Protein AF-A0A2U0SNS1-F1 (afdb_monomer)

pLDDT: mean 79.79, std 14.52, range [44.97, 93.0]

Structure (mmCIF, N/CA/C/O backbone):
data_AF-A0A2U0SNS1-F1
#
_entry.id   AF-A0A2U0SNS1-F1
#
loop_
_atom_site.group_PDB
_atom_site.id
_atom_site.type_symbol
_atom_site.label_atom_id
_atom_site.label_alt_id
_atom_site.label_comp_id
_atom_site.label_asym_id
_atom_site.label_entity_id
_atom_site.label_seq_id
_atom_site.pdbx_PDB_ins_code
_atom_site.Cartn_x
_atom_site.Cartn_y
_atom_site.Cartn_z
_atom_site.occupancy
_atom_site.B_iso_or_equiv
_atom_site.auth_seq_id
_atom_site.auth_comp_id
_atom_site.auth_asym_id
_atom_site.auth_atom_id
_atom_site.pdbx_PDB_model_num
ATOM 1 N N . MET A 1 1 ? -4.197 20.221 -7.885 1.00 47.44 1 MET A N 1
ATOM 2 C CA . MET A 1 1 ? -3.171 19.245 -8.305 1.00 47.44 1 MET A CA 1
ATOM 3 C C . MET A 1 1 ? -3.869 17.921 -8.547 1.00 47.44 1 MET A C 1
ATOM 5 O O . MET A 1 1 ? -4.762 17.592 -7.774 1.00 47.44 1 MET A O 1
ATOM 9 N N . ALA A 1 2 ? -3.563 17.231 -9.646 1.00 53.56 2 ALA A N 1
ATOM 10 C CA . ALA A 1 2 ? -4.076 15.881 -9.861 1.00 53.56 2 ALA A CA 1
ATOM 11 C C . ALA A 1 2 ? -3.374 14.958 -8.859 1.00 53.56 2 ALA A C 1
ATOM 13 O O . ALA A 1 2 ? -2.148 14.950 -8.826 1.00 53.56 2 ALA A O 1
ATOM 14 N N . LYS A 1 3 ? -4.138 14.259 -8.013 1.00 65.81 3 LYS A N 1
ATOM 15 C CA . LYS A 1 3 ? -3.577 13.275 -7.081 1.00 65.81 3 LYS A CA 1
ATOM 16 C C . LYS A 1 3 ? -2.961 12.132 -7.883 1.00 65.81 3 LYS A C 1
ATOM 18 O O . LYS A 1 3 ? -3.568 11.685 -8.859 1.00 65.81 3 LYS A O 1
ATOM 23 N N . SER A 1 4 ? -1.794 11.660 -7.456 1.00 84.06 4 SER A N 1
ATOM 24 C CA . SER A 1 4 ? -1.200 10.437 -7.990 1.00 84.06 4 SER A CA 1
ATOM 25 C C . SER A 1 4 ? -2.201 9.277 -7.974 1.00 84.06 4 SER A C 1
ATOM 27 O O . SER A 1 4 ? -2.881 9.028 -6.973 1.00 84.06 4 SER A O 1
ATOM 29 N N . LEU A 1 5 ? -2.263 8.540 -9.086 1.00 87.69 5 LEU A N 1
ATOM 30 C CA . LEU A 1 5 ? -3.070 7.326 -9.196 1.00 87.69 5 LEU A CA 1
ATOM 31 C C . LEU A 1 5 ? -2.614 6.268 -8.179 1.00 87.69 5 LEU A C 1
ATOM 33 O O . LEU A 1 5 ? -3.447 5.578 -7.597 1.00 87.69 5 LEU A O 1
ATOM 37 N N . MET A 1 6 ? -1.308 6.183 -7.919 1.00 89.94 6 MET A N 1
ATOM 38 C CA . MET A 1 6 ? -0.728 5.252 -6.950 1.00 89.94 6 MET A CA 1
ATOM 39 C C . MET A 1 6 ? -1.172 5.589 -5.527 1.00 89.94 6 MET A C 1
ATOM 41 O O . MET A 1 6 ? -1.609 4.710 -4.785 1.00 89.94 6 MET A O 1
ATOM 45 N N . LEU A 1 7 ? -1.141 6.873 -5.161 1.00 91.44 7 LEU A N 1
ATOM 46 C CA . LEU A 1 7 ? -1.591 7.324 -3.843 1.00 91.44 7 LEU A CA 1
ATOM 47 C C . LEU A 1 7 ? -3.107 7.194 -3.668 1.00 91.44 7 LEU A C 1
ATOM 49 O O . LEU A 1 7 ? -3.575 6.919 -2.564 1.00 91.44 7 LEU A O 1
ATOM 53 N N . GLN A 1 8 ? -3.882 7.327 -4.747 1.00 90.56 8 GLN A N 1
ATOM 54 C CA . GLN A 1 8 ? -5.315 7.045 -4.714 1.00 90.56 8 GLN A CA 1
ATOM 55 C C . GLN A 1 8 ? -5.585 5.561 -4.411 1.00 90.56 8 GLN A C 1
ATOM 57 O O . GLN A 1 8 ? -6.378 5.261 -3.521 1.00 90.56 8 GLN A O 1
ATOM 62 N N . TYR A 1 9 ? -4.869 4.637 -5.057 1.00 90.31 9 TYR A N 1
ATOM 63 C CA . TYR A 1 9 ? -4.989 3.206 -4.757 1.00 90.31 9 TYR A CA 1
ATOM 64 C C . TYR A 1 9 ? -4.506 2.840 -3.353 1.00 90.31 9 TYR A C 1
ATOM 66 O O . TYR A 1 9 ? -5.145 2.038 -2.672 1.00 90.31 9 TYR A O 1
ATOM 74 N N . ALA A 1 10 ? -3.423 3.458 -2.881 1.00 91.50 10 ALA A N 1
ATOM 75 C CA . ALA A 1 10 ? -2.958 3.298 -1.507 1.00 91.50 10 ALA A CA 1
ATOM 76 C C . ALA A 1 10 ? -4.006 3.767 -0.485 1.00 91.50 10 ALA A C 1
ATOM 78 O O . ALA A 1 10 ? -4.210 3.115 0.541 1.00 91.50 10 ALA A O 1
ATOM 79 N N . LEU A 1 11 ? -4.727 4.853 -0.780 1.00 92.88 11 LEU A N 1
ATOM 80 C CA . LEU A 1 11 ? -5.831 5.333 0.048 1.00 92.88 11 LEU A CA 1
ATOM 81 C C . LEU A 1 11 ? -7.015 4.354 0.059 1.00 92.88 11 LEU A C 1
ATOM 83 O O . LEU A 1 11 ? -7.617 4.134 1.111 1.00 92.88 11 LEU A O 1
ATOM 87 N N . ASP A 1 12 ? -7.347 3.754 -1.082 1.00 92.88 12 ASP A N 1
ATOM 88 C CA . ASP A 1 12 ? -8.418 2.757 -1.177 1.00 92.88 12 ASP A CA 1
ATOM 89 C C . ASP A 1 12 ? -8.055 1.448 -0.463 1.00 92.88 12 ASP A C 1
ATOM 91 O O . ASP A 1 12 ? -8.896 0.865 0.230 1.00 92.88 12 ASP A O 1
ATOM 95 N N . PHE A 1 13 ? -6.787 1.033 -0.527 1.00 92.06 13 PHE A N 1
ATOM 96 C CA . PHE A 1 13 ? -6.263 -0.036 0.318 1.00 92.06 13 PHE A CA 1
ATOM 97 C C . PHE A 1 13 ? -6.383 0.325 1.798 1.00 92.06 13 PHE A C 1
ATOM 99 O O . PHE A 1 13 ? -6.978 -0.447 2.547 1.00 92.06 13 PHE A O 1
ATOM 106 N N . HIS A 1 14 ? -5.908 1.501 2.223 1.00 90.94 14 HIS A N 1
ATOM 107 C CA . HIS A 1 14 ? -5.986 1.953 3.617 1.00 90.94 14 HIS A CA 1
ATOM 108 C C . HIS A 1 14 ? -7.427 1.935 4.160 1.00 90.94 14 HIS A C 1
ATOM 110 O O . HIS A 1 14 ? -7.661 1.442 5.262 1.00 90.94 14 HIS A O 1
ATOM 116 N N . LYS A 1 15 ? -8.406 2.371 3.356 1.00 92.44 15 LYS A N 1
ATOM 117 C CA . LYS A 1 15 ? -9.842 2.353 3.698 1.00 92.44 15 LYS A CA 1
ATOM 118 C C . LYS A 1 15 ? -10.479 0.958 3.698 1.00 92.44 15 LYS A C 1
ATOM 120 O O . LYS A 1 15 ? -11.645 0.824 4.058 1.00 92.44 15 LYS A O 1
ATOM 125 N N . GLY A 1 16 ? -9.742 -0.073 3.293 1.00 90.12 16 GLY A N 1
ATOM 126 C CA . GLY A 1 16 ? -10.238 -1.446 3.218 1.00 90.12 16 GLY A CA 1
ATOM 127 C C . GLY A 1 16 ? -11.123 -1.721 2.001 1.00 90.12 16 GLY A C 1
ATOM 128 O O . GLY A 1 16 ? -11.805 -2.740 1.975 1.00 90.12 16 GLY A O 1
ATOM 129 N N . HIS A 1 17 ? -11.121 -0.843 0.994 1.00 93.00 17 HIS A N 1
ATOM 130 C CA . HIS A 1 17 ? -11.856 -1.062 -0.256 1.00 93.00 17 HIS A CA 1
ATOM 131 C C . HIS A 1 17 ? -11.147 -2.056 -1.183 1.00 93.00 17 HIS A C 1
ATOM 133 O O . HIS A 1 17 ? -11.791 -2.664 -2.035 1.00 93.00 17 HIS A O 1
ATOM 139 N N . VAL A 1 18 ? -9.830 -2.218 -1.018 1.00 89.38 18 VAL A N 1
ATOM 140 C CA . VAL A 1 18 ? -8.985 -3.099 -1.832 1.00 89.38 18 VAL A CA 1
ATOM 141 C C . VAL A 1 18 ? -8.299 -4.130 -0.922 1.00 89.38 18 VAL A C 1
ATOM 143 O O . VAL A 1 18 ? -7.721 -3.743 0.102 1.00 89.38 18 VAL A O 1
ATOM 146 N N . PRO A 1 19 ? -8.359 -5.437 -1.244 1.00 87.69 19 PRO A N 1
ATOM 147 C CA . PRO A 1 19 ? -7.612 -6.460 -0.523 1.00 87.69 19 PRO A CA 1
ATOM 148 C C . PRO A 1 19 ? -6.108 -6.329 -0.788 1.00 87.69 19 PRO A C 1
ATOM 150 O O . PRO A 1 19 ? -5.680 -5.875 -1.846 1.00 87.69 19 PRO A O 1
ATOM 153 N N . VAL A 1 20 ? -5.297 -6.768 0.172 1.00 84.31 20 VAL A N 1
ATOM 154 C CA . VAL A 1 20 ? -3.837 -6.599 0.143 1.00 84.31 20 VAL A CA 1
ATOM 155 C C . VAL A 1 20 ? -3.156 -7.221 -1.079 1.00 84.31 20 VAL A C 1
ATOM 157 O O . VAL A 1 20 ? -2.214 -6.638 -1.600 1.00 84.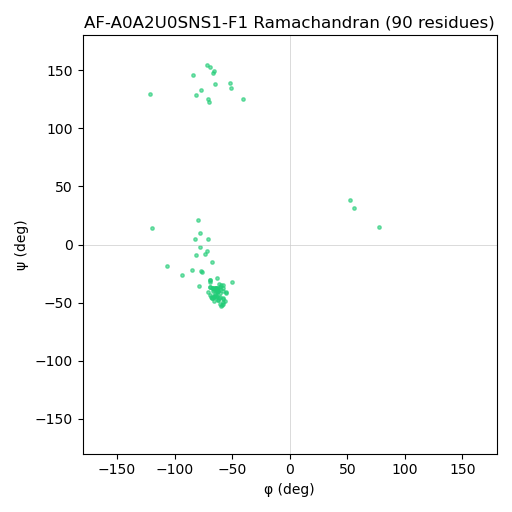31 20 VAL A O 1
ATOM 160 N N . THR A 1 21 ? -3.658 -8.351 -1.582 1.00 84.44 21 THR A N 1
ATOM 161 C CA . THR A 1 21 ? -3.122 -9.005 -2.784 1.00 84.44 21 THR A CA 1
ATOM 162 C C . THR A 1 21 ? -3.337 -8.150 -4.029 1.00 84.44 21 THR A C 1
ATOM 164 O O . THR A 1 21 ? -2.392 -7.864 -4.749 1.00 84.44 21 THR A O 1
ATOM 167 N N . GLN A 1 22 ? -4.559 -7.650 -4.231 1.00 86.75 22 GLN A N 1
ATOM 168 C CA . GLN A 1 22 ? -4.879 -6.769 -5.355 1.00 86.75 22 GLN A CA 1
ATOM 169 C C . GLN A 1 22 ? -4.138 -5.432 -5.262 1.00 86.75 22 GLN A C 1
ATOM 171 O O . GLN A 1 22 ? -3.728 -4.881 -6.280 1.00 86.75 22 GLN A O 1
ATOM 176 N N . PHE A 1 23 ? -3.981 -4.903 -4.048 1.00 88.81 23 PHE A N 1
ATOM 177 C CA . PHE A 1 23 ? -3.184 -3.707 -3.817 1.00 88.81 23 PHE A CA 1
ATOM 178 C C . PHE A 1 23 ? -1.722 -3.938 -4.203 1.00 88.81 23 PHE A C 1
ATOM 180 O O . PHE A 1 23 ? -1.172 -3.121 -4.931 1.00 88.81 23 PHE A O 1
ATOM 187 N N . ALA A 1 24 ? -1.119 -5.044 -3.758 1.00 86.94 24 ALA A N 1
ATOM 188 C CA . ALA A 1 24 ? 0.273 -5.361 -4.041 1.00 86.94 24 ALA A CA 1
ATOM 189 C C . ALA A 1 24 ? 0.544 -5.480 -5.548 1.00 86.94 24 ALA A C 1
ATOM 191 O O . ALA A 1 24 ? 1.402 -4.761 -6.059 1.00 86.94 24 ALA A O 1
ATOM 192 N N . ASP A 1 25 ? -0.232 -6.309 -6.254 1.00 86.38 25 ASP A N 1
ATOM 193 C CA . ASP A 1 25 ? -0.068 -6.551 -7.694 1.00 86.38 25 ASP A CA 1
ATOM 194 C C . ASP A 1 2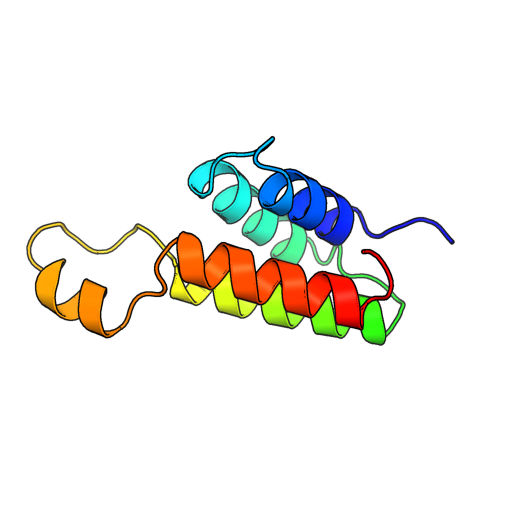5 ? -0.169 -5.244 -8.493 1.00 86.38 25 ASP A C 1
ATOM 196 O O . ASP A 1 25 ? 0.710 -4.891 -9.278 1.00 86.38 25 ASP A O 1
ATOM 200 N N . LEU A 1 26 ? -1.216 -4.462 -8.226 1.00 87.25 26 LEU A N 1
ATOM 201 C CA . LEU A 1 26 ? -1.456 -3.219 -8.944 1.00 87.25 26 LEU A CA 1
ATOM 202 C C . LEU A 1 26 ? -0.420 -2.138 -8.617 1.00 87.25 26 LEU A C 1
ATOM 204 O O . LEU A 1 26 ? -0.058 -1.341 -9.483 1.00 87.25 26 LEU A O 1
ATOM 208 N N . PHE A 1 27 ? 0.040 -2.067 -7.365 1.00 86.75 27 PHE A N 1
ATOM 209 C CA . PHE A 1 27 ? 1.039 -1.080 -6.970 1.00 86.75 27 PHE A CA 1
ATOM 210 C C . PHE A 1 27 ? 2.391 -1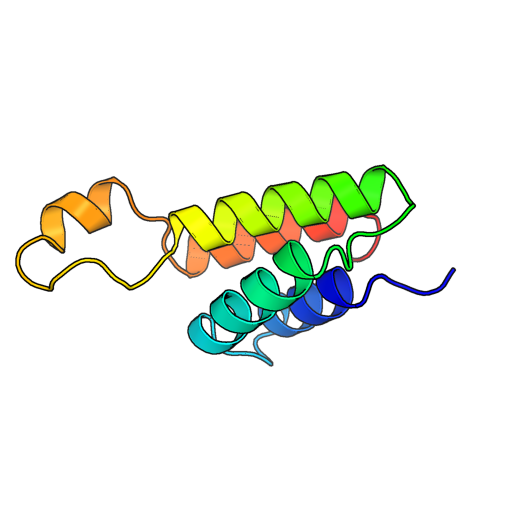.369 -7.628 1.00 86.75 27 PHE A C 1
ATOM 212 O O . PHE A 1 27 ? 3.058 -0.430 -8.061 1.00 86.75 27 PHE A O 1
ATOM 219 N N . 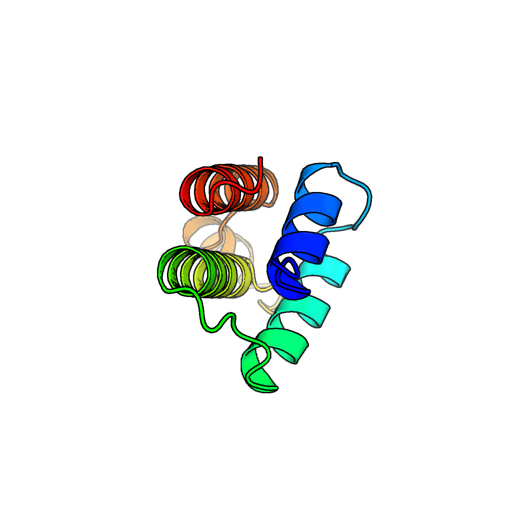PHE A 1 28 ? 2.761 -2.648 -7.759 1.00 86.81 28 PHE A N 1
ATOM 220 C CA . PHE A 1 28 ? 3.930 -3.070 -8.527 1.00 86.81 28 PHE A CA 1
ATOM 221 C C . PHE A 1 28 ? 3.836 -2.633 -9.989 1.00 86.81 28 PHE A C 1
ATOM 223 O O . PHE A 1 28 ? 4.749 -1.958 -10.471 1.00 86.81 28 PHE A O 1
ATOM 230 N N . ASP A 1 29 ? 2.728 -2.944 -10.663 1.00 87.81 29 ASP A N 1
ATOM 231 C CA . ASP A 1 29 ? 2.516 -2.576 -12.067 1.00 87.81 29 ASP A CA 1
ATOM 232 C C . ASP A 1 29 ? 2.647 -1.060 -12.277 1.00 87.81 29 ASP A C 1
ATOM 234 O O . ASP A 1 29 ? 3.406 -0.599 -13.130 1.00 87.81 29 ASP A O 1
ATOM 238 N N . LEU A 1 30 ? 1.972 -0.262 -11.441 1.00 88.00 30 LEU A N 1
ATOM 239 C CA . LEU A 1 30 ? 2.020 1.199 -11.5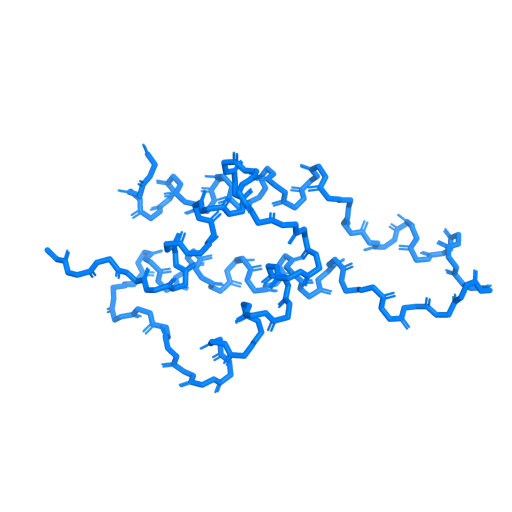34 1.00 88.00 30 LEU A CA 1
ATOM 240 C C . LEU A 1 30 ? 3.423 1.765 -11.265 1.00 88.00 30 LEU A C 1
ATOM 242 O O . LEU A 1 30 ? 3.828 2.734 -11.916 1.00 88.00 30 LEU A O 1
ATOM 246 N N . PHE A 1 31 ? 4.170 1.175 -10.328 1.00 85.88 31 PHE A N 1
ATOM 247 C CA . PHE A 1 31 ? 5.530 1.607 -10.017 1.00 85.88 31 PHE A CA 1
ATOM 248 C C . PHE A 1 31 ? 6.491 1.320 -11.181 1.00 85.88 31 PHE A C 1
ATOM 250 O O . PHE A 1 31 ? 7.246 2.209 -11.578 1.00 85.88 31 PHE A O 1
ATOM 257 N N . TYR A 1 32 ? 6.435 0.119 -11.771 1.00 83.62 32 TYR A N 1
ATOM 258 C CA . TYR A 1 32 ? 7.277 -0.260 -12.915 1.00 83.62 32 TYR A CA 1
ATOM 259 C C . TYR A 1 32 ? 6.915 0.483 -14.206 1.00 83.62 32 TYR A C 1
ATOM 261 O O . TYR A 1 32 ? 7.804 0.814 -14.994 1.00 83.62 32 TYR A O 1
ATOM 269 N N . ASP A 1 33 ? 5.645 0.851 -14.381 1.00 87.38 33 ASP A N 1
ATOM 270 C CA . ASP A 1 33 ? 5.185 1.723 -15.467 1.00 87.38 33 ASP A CA 1
ATOM 271 C C . ASP A 1 33 ? 5.635 3.191 -15.310 1.00 87.38 33 ASP A C 1
ATOM 273 O O . ASP A 1 33 ? 5.245 4.054 -16.105 1.00 87.38 33 ASP A O 1
ATOM 277 N N . ASN A 1 34 ? 6.457 3.497 -14.296 1.00 78.25 34 ASN A N 1
ATOM 278 C CA . ASN A 1 34 ? 6.918 4.839 -13.944 1.00 78.25 34 ASN A CA 1
ATOM 279 C C . ASN A 1 34 ? 5.750 5.830 -13.793 1.00 78.25 34 ASN A C 1
ATOM 281 O O . ASN A 1 34 ? 5.853 6.996 -14.179 1.00 78.25 34 ASN A O 1
ATOM 285 N N . LYS A 1 35 ? 4.621 5.385 -13.221 1.00 78.81 35 LYS A N 1
ATOM 286 C CA . LYS A 1 35 ? 3.461 6.244 -12.905 1.00 78.81 35 LYS A CA 1
ATOM 287 C C . LYS A 1 35 ? 3.652 7.052 -11.619 1.00 78.81 35 LYS A C 1
ATOM 289 O O . LYS A 1 35 ? 2.666 7.500 -11.036 1.00 78.81 35 LYS A O 1
ATOM 294 N N . GLN A 1 36 ? 4.904 7.229 -11.205 1.00 79.06 36 GLN A N 1
ATOM 295 C CA . GLN A 1 36 ? 5.269 7.976 -10.014 1.00 79.06 36 GLN A CA 1
ATOM 296 C C . GLN A 1 36 ? 4.921 9.458 -10.166 1.00 79.06 36 GLN A C 1
ATOM 298 O O . GLN A 1 36 ? 4.948 10.020 -11.269 1.00 79.06 36 GLN A O 1
ATOM 303 N N . SER A 1 37 ? 4.603 10.100 -9.050 1.00 83.88 37 SER A N 1
ATOM 304 C CA . SER A 1 37 ? 4.313 11.525 -9.022 1.00 83.88 37 SER A CA 1
ATOM 305 C C . SER A 1 37 ? 5.545 12.364 -9.360 1.00 83.88 37 SER A C 1
ATOM 307 O O . SER A 1 37 ? 6.679 12.027 -9.032 1.00 83.88 37 SER A O 1
ATOM 309 N N . SER A 1 38 ? 5.320 13.515 -9.997 1.00 83.19 38 SER A N 1
ATOM 310 C CA . SER A 1 38 ? 6.357 14.543 -10.179 1.00 83.19 38 SER A CA 1
ATOM 311 C C . SER A 1 38 ? 6.538 15.425 -8.937 1.00 83.19 38 SER A C 1
ATOM 313 O O . SER A 1 38 ? 7.450 16.247 -8.902 1.00 83.19 38 SER A O 1
ATOM 315 N N . ASN A 1 39 ? 5.651 15.304 -7.943 1.00 89.25 39 ASN A N 1
ATOM 316 C CA . ASN A 1 39 ? 5.812 15.932 -6.637 1.00 89.25 39 ASN A CA 1
ATOM 317 C C . ASN A 1 39 ? 6.741 15.061 -5.772 1.00 89.25 39 ASN A C 1
ATOM 319 O O . ASN A 1 39 ? 6.504 13.865 -5.630 1.0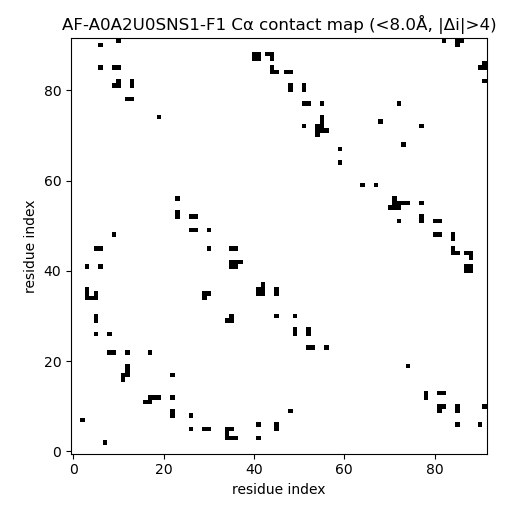0 89.25 39 ASN A O 1
ATOM 323 N N . GLU A 1 40 ? 7.783 15.660 -5.189 1.00 87.25 40 GLU A N 1
ATOM 324 C CA . GLU A 1 40 ? 8.804 14.939 -4.413 1.00 87.25 40 GLU A CA 1
ATOM 325 C C . GLU A 1 40 ? 8.244 14.232 -3.166 1.00 87.25 40 GLU A C 1
ATOM 327 O O . GLU A 1 40 ? 8.669 13.122 -2.850 1.00 87.25 40 GLU A O 1
ATOM 332 N N . GLU A 1 41 ? 7.277 14.838 -2.472 1.00 87.50 41 GLU A N 1
ATOM 333 C CA . GLU A 1 41 ? 6.646 14.267 -1.273 1.00 87.50 41 GLU A CA 1
ATOM 334 C C . GLU A 1 41 ? 5.787 13.052 -1.640 1.00 87.50 41 GLU A C 1
ATOM 336 O O . GLU A 1 41 ? 5.849 12.009 -0.984 1.00 87.50 41 GLU A O 1
ATOM 341 N N . GLU A 1 42 ? 5.021 13.168 -2.728 1.00 89.31 42 GLU A N 1
ATOM 342 C CA . GLU A 1 42 ? 4.213 12.076 -3.268 1.00 89.31 42 GLU A CA 1
ATOM 343 C C . GLU A 1 42 ? 5.097 10.933 -3.792 1.00 89.31 42 GLU A C 1
ATOM 345 O O . GLU A 1 42 ? 4.852 9.776 -3.458 1.00 89.31 42 GLU A O 1
ATOM 350 N N . ALA A 1 43 ? 6.171 11.245 -4.523 1.00 87.94 43 ALA A N 1
ATOM 351 C CA . ALA A 1 43 ? 7.126 10.259 -5.031 1.00 87.94 43 ALA A CA 1
ATOM 352 C C . ALA A 1 43 ? 7.854 9.518 -3.897 1.00 87.94 43 ALA A C 1
ATOM 354 O O . ALA A 1 43 ? 8.034 8.300 -3.948 1.00 87.94 43 ALA A O 1
ATOM 355 N N . ALA A 1 44 ? 8.241 10.228 -2.832 1.00 87.06 44 ALA A N 1
ATOM 356 C CA . ALA A 1 44 ? 8.843 9.612 -1.653 1.00 87.06 44 ALA A CA 1
ATOM 357 C C . ALA A 1 44 ? 7.856 8.680 -0.928 1.00 87.06 44 ALA A C 1
ATOM 359 O O . ALA A 1 44 ? 8.241 7.602 -0.457 1.00 87.06 44 ALA A O 1
ATOM 360 N N . ALA A 1 45 ? 6.579 9.065 -0.850 1.00 87.25 45 ALA A N 1
ATOM 361 C CA . ALA A 1 45 ? 5.532 8.217 -0.294 1.00 87.25 45 ALA A CA 1
ATOM 362 C C . ALA A 1 45 ? 5.301 6.969 -1.157 1.00 87.25 45 ALA A C 1
ATOM 364 O O . ALA A 1 45 ? 5.269 5.866 -0.619 1.00 87.25 45 ALA A O 1
ATOM 365 N N . GLU A 1 46 ? 5.226 7.113 -2.479 1.00 89.25 46 GLU A N 1
ATOM 366 C CA . GLU A 1 46 ? 5.092 5.998 -3.421 1.00 89.25 46 GLU A CA 1
ATOM 367 C C . GLU A 1 46 ? 6.265 5.020 -3.340 1.00 89.25 46 GLU A C 1
ATOM 369 O O . GLU A 1 46 ? 6.046 3.813 -3.264 1.00 89.25 46 GLU A O 1
ATOM 374 N N . ALA A 1 47 ? 7.501 5.522 -3.285 1.00 86.94 47 ALA A N 1
ATOM 375 C CA . ALA A 1 47 ? 8.692 4.698 -3.098 1.00 86.94 47 ALA A CA 1
ATOM 376 C C . ALA A 1 47 ? 8.673 3.956 -1.758 1.00 86.94 47 ALA A C 1
ATOM 378 O O . ALA A 1 47 ? 9.015 2.776 -1.698 1.00 86.94 47 ALA A O 1
ATOM 379 N N . THR A 1 48 ? 8.223 4.616 -0.686 1.00 87.56 48 THR A N 1
ATOM 380 C CA . THR A 1 48 ? 8.062 3.951 0.614 1.00 87.56 48 THR A CA 1
ATOM 381 C C . THR A 1 48 ? 7.033 2.827 0.524 1.00 87.56 48 THR A C 1
ATOM 383 O O . THR A 1 48 ? 7.301 1.711 0.959 1.00 87.56 48 THR A O 1
ATOM 386 N N . ILE A 1 49 ? 5.871 3.101 -0.073 1.00 87.88 49 ILE A N 1
ATOM 387 C CA . ILE A 1 49 ? 4.796 2.121 -0.221 1.00 87.88 49 ILE A CA 1
ATOM 388 C C . ILE A 1 49 ? 5.253 0.939 -1.081 1.00 87.88 49 ILE A C 1
ATOM 390 O O . ILE A 1 49 ? 4.967 -0.199 -0.726 1.00 87.88 49 ILE A O 1
ATOM 394 N N . PHE A 1 50 ? 6.012 1.180 -2.150 1.00 86.56 50 PHE A N 1
ATOM 395 C CA . PHE A 1 50 ? 6.595 0.123 -2.974 1.00 86.56 50 PHE A CA 1
ATOM 396 C C . PHE A 1 50 ? 7.498 -0.806 -2.157 1.00 86.56 50 PHE A C 1
ATOM 398 O O . PHE A 1 50 ? 7.288 -2.014 -2.160 1.00 86.56 50 PHE A O 1
ATOM 405 N N . LEU A 1 51 ? 8.450 -0.253 -1.395 1.00 83.94 51 LEU A N 1
ATOM 406 C CA . LEU A 1 51 ? 9.330 -1.049 -0.529 1.00 83.94 51 LEU A CA 1
ATOM 407 C C . LEU A 1 51 ? 8.533 -1.845 0.510 1.00 83.94 51 LEU A C 1
ATOM 409 O O . LEU A 1 51 ? 8.889 -2.967 0.864 1.00 83.94 51 LEU A O 1
ATOM 413 N N . CYS A 1 52 ? 7.436 -1.268 0.995 1.00 84.75 52 CYS A N 1
ATOM 414 C CA . CYS A 1 52 ? 6.538 -1.937 1.915 1.00 84.75 52 CYS A CA 1
ATOM 415 C C . CYS A 1 52 ? 5.783 -3.104 1.257 1.00 84.75 52 CYS A C 1
ATOM 417 O O . CYS A 1 52 ? 5.691 -4.187 1.832 1.00 84.75 52 CYS A O 1
ATOM 419 N N . VAL A 1 53 ? 5.251 -2.901 0.057 1.00 82.69 53 VAL A N 1
ATOM 420 C CA . VAL A 1 53 ? 4.580 -3.942 -0.727 1.00 82.69 53 VAL A CA 1
ATOM 421 C C . VAL A 1 53 ? 5.559 -5.067 -1.095 1.00 82.69 53 VAL A C 1
ATOM 423 O O . VAL A 1 53 ? 5.217 -6.239 -0.956 1.00 82.69 53 VAL A O 1
ATOM 426 N N . ASP A 1 54 ? 6.798 -4.732 -1.451 1.00 82.50 54 ASP A N 1
ATOM 427 C CA . ASP A 1 54 ? 7.867 -5.699 -1.720 1.00 82.50 54 ASP A CA 1
ATOM 428 C C . ASP A 1 54 ? 8.204 -6.547 -0.488 1.00 82.50 54 ASP A C 1
ATOM 430 O O . ASP A 1 54 ? 8.195 -7.777 -0.542 1.00 82.50 54 ASP A O 1
ATOM 434 N N . ALA A 1 55 ? 8.339 -5.911 0.678 1.00 75.00 55 ALA A N 1
ATOM 435 C CA . ALA A 1 55 ? 8.528 -6.607 1.951 1.00 75.00 55 ALA A CA 1
ATOM 436 C C . ALA A 1 55 ? 7.301 -7.425 2.415 1.00 75.00 55 ALA A C 1
ATOM 438 O O . ALA A 1 55 ? 7.412 -8.250 3.330 1.00 75.00 55 ALA A O 1
ATOM 439 N N . TYR A 1 56 ? 6.124 -7.203 1.822 1.00 74.88 56 TYR A N 1
ATOM 440 C CA . TYR A 1 56 ? 4.925 -8.016 2.043 1.00 74.88 56 TYR A CA 1
ATOM 441 C C . TYR A 1 56 ? 4.882 -9.268 1.141 1.00 74.88 56 TYR A C 1
ATOM 443 O O . TYR A 1 56 ? 4.209 -10.234 1.503 1.00 74.88 56 TYR A O 1
ATOM 451 N N . SER A 1 57 ? 5.606 -9.281 0.010 1.00 67.25 57 SER A N 1
ATOM 452 C CA . SER A 1 57 ? 5.377 -10.173 -1.140 1.00 67.25 57 SER A CA 1
ATOM 453 C C . SER A 1 57 ? 5.016 -11.635 -0.783 1.00 67.25 57 SER A C 1
ATOM 455 O O . SER A 1 57 ? 5.770 -12.297 -0.053 1.00 67.25 57 SER A O 1
ATOM 457 N N . PRO A 1 58 ? 3.877 -12.164 -1.291 1.00 56.28 58 PRO A N 1
ATOM 458 C CA . PRO A 1 58 ? 3.273 -13.448 -0.919 1.00 56.28 58 PRO A CA 1
ATOM 459 C C . PRO A 1 58 ? 3.933 -14.709 -1.525 1.00 56.28 58 PRO A C 1
ATOM 461 O O . PRO A 1 58 ? 3.601 -15.806 -1.075 1.00 56.28 58 PRO A O 1
ATOM 464 N N . ASP A 1 59 ? 4.961 -14.591 -2.37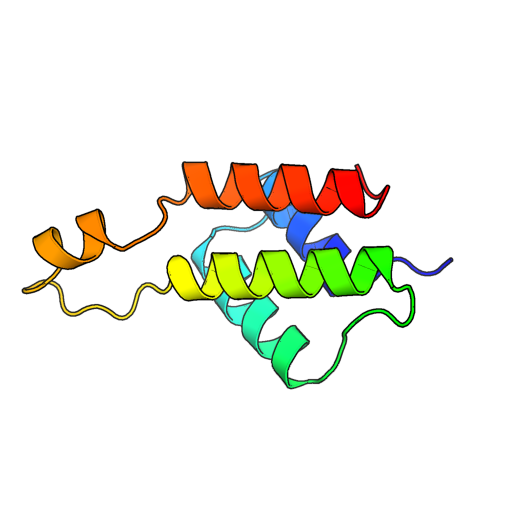2 1.00 57.69 59 ASP A N 1
ATOM 465 C CA . ASP A 1 59 ? 5.553 -15.708 -3.150 1.00 57.69 59 ASP A CA 1
ATOM 466 C C . ASP A 1 59 ? 6.499 -16.686 -2.419 1.00 57.69 59 ASP A C 1
ATOM 468 O O . ASP A 1 59 ? 7.131 -17.542 -3.040 1.00 57.69 59 ASP A O 1
ATOM 472 N N . VAL A 1 60 ? 6.609 -16.626 -1.093 1.00 51.75 60 VAL A N 1
ATOM 473 C CA . VAL A 1 60 ? 7.395 -17.611 -0.340 1.00 51.75 60 VAL A CA 1
ATOM 474 C C . VAL A 1 60 ? 6.683 -18.977 -0.349 1.00 51.75 60 VAL A C 1
ATOM 476 O O . VAL A 1 60 ? 5.533 -19.066 0.098 1.00 51.75 60 VAL A O 1
ATOM 479 N N . PRO A 1 61 ? 7.363 -20.060 -0.780 1.00 51.50 61 PRO A N 1
ATOM 480 C CA . PRO A 1 61 ? 6.867 -21.431 -0.664 1.00 51.50 61 PRO A CA 1
ATOM 481 C C . PRO A 1 61 ? 6.422 -21.759 0.770 1.00 51.50 61 PRO A C 1
ATOM 483 O O . PRO A 1 61 ? 7.096 -21.386 1.730 1.00 51.50 61 PRO A O 1
ATOM 486 N N . LYS A 1 62 ? 5.299 -22.478 0.933 1.00 52.56 62 LYS A N 1
ATOM 487 C CA . LYS A 1 62 ? 4.685 -22.794 2.247 1.00 52.56 62 LYS A CA 1
ATOM 488 C C . LYS A 1 62 ? 5.675 -23.380 3.261 1.00 52.56 62 LYS A C 1
ATOM 490 O O . LYS A 1 62 ? 5.569 -23.128 4.454 1.00 52.56 62 LYS A O 1
ATOM 495 N N . ASP A 1 63 ? 6.652 -24.120 2.770 1.00 52.62 63 ASP A N 1
ATOM 496 C CA . ASP A 1 63 ? 7.698 -24.829 3.500 1.00 52.62 63 ASP A CA 1
ATOM 497 C C . ASP A 1 63 ? 8.777 -23.895 4.088 1.00 52.62 63 ASP A C 1
ATOM 499 O O . ASP A 1 63 ? 9.596 -24.330 4.893 1.00 52.62 63 ASP A O 1
ATOM 503 N N . GLN A 1 64 ? 8.750 -22.602 3.745 1.00 46.53 64 GLN A N 1
ATOM 504 C CA . GLN A 1 64 ? 9.575 -21.550 4.349 1.00 46.53 64 GLN A CA 1
ATOM 505 C C . GLN A 1 64 ? 8.749 -20.440 5.023 1.00 46.53 64 GLN A C 1
ATOM 507 O O . GLN A 1 64 ? 9.302 -19.395 5.369 1.00 46.53 64 GLN A O 1
ATOM 512 N N . MET A 1 65 ? 7.445 -20.656 5.256 1.00 49.97 65 MET A N 1
ATOM 513 C CA . MET A 1 65 ? 6.569 -19.660 5.893 1.00 49.97 65 MET A CA 1
ATOM 514 C C . MET A 1 65 ? 7.044 -19.216 7.283 1.00 49.97 65 MET A C 1
ATOM 516 O O . MET A 1 65 ? 6.953 -18.028 7.556 1.00 49.97 65 MET A O 1
ATOM 520 N N . GLU A 1 66 ? 7.596 -20.098 8.128 1.00 46.66 66 GLU A N 1
ATOM 521 C CA . GLU A 1 66 ? 8.057 -19.728 9.486 1.00 46.66 66 GLU A CA 1
ATOM 522 C C . GLU A 1 66 ? 9.256 -18.762 9.475 1.00 46.66 66 GLU A C 1
ATOM 524 O O . GLU A 1 66 ? 9.336 -17.846 10.293 1.00 46.66 66 GLU A O 1
ATOM 529 N N . ILE A 1 67 ? 10.188 -18.930 8.530 1.00 44.97 67 ILE A N 1
ATOM 530 C CA . ILE A 1 67 ? 11.340 -18.026 8.363 1.00 44.97 67 ILE A CA 1
ATOM 531 C C . ILE A 1 67 ? 10.901 -16.754 7.630 1.00 44.97 67 ILE A C 1
ATOM 533 O O . ILE A 1 67 ? 11.348 -15.656 7.957 1.00 44.97 67 ILE A O 1
ATOM 537 N N . ALA A 1 68 ? 9.976 -16.877 6.679 1.00 48.38 68 ALA A N 1
ATOM 538 C CA . ALA A 1 68 ? 9.406 -15.728 6.001 1.00 48.38 68 ALA A CA 1
ATOM 539 C C . ALA A 1 68 ? 8.513 -14.875 6.898 1.00 48.38 68 ALA A C 1
ATOM 541 O O . ALA A 1 68 ? 8.536 -13.673 6.722 1.00 48.38 68 ALA A O 1
ATOM 542 N N . GLU A 1 69 ? 7.788 -15.412 7.879 1.00 51.31 69 GLU A N 1
ATOM 543 C CA . GLU A 1 69 ? 7.025 -14.617 8.858 1.00 51.31 69 GLU A CA 1
ATOM 544 C C . GLU A 1 69 ? 7.924 -13.734 9.735 1.00 51.31 69 GLU A C 1
ATOM 546 O O . GLU A 1 69 ? 7.509 -12.652 10.144 1.00 51.31 69 GLU A O 1
ATOM 551 N N . LEU A 1 70 ? 9.171 -14.152 9.977 1.00 48.03 70 LEU A N 1
ATOM 552 C CA . LEU A 1 70 ? 10.169 -13.364 10.710 1.00 48.03 70 LEU A CA 1
ATOM 553 C C . LEU A 1 70 ? 10.769 -12.220 9.869 1.00 48.03 70 LEU A C 1
ATOM 555 O O . LEU A 1 70 ? 11.240 -11.234 10.438 1.00 48.03 70 LEU A O 1
ATOM 559 N N . CYS A 1 71 ? 10.735 -12.323 8.534 1.00 49.53 71 CYS A N 1
ATOM 560 C CA . CYS A 1 71 ? 11.231 -11.302 7.600 1.00 49.53 71 CYS A CA 1
ATOM 561 C C . CYS A 1 71 ? 10.121 -10.514 6.876 1.00 49.53 71 CYS A C 1
ATOM 563 O O . CYS A 1 71 ? 10.393 -9.431 6.359 1.00 49.53 71 CYS A O 1
ATOM 565 N N . ARG A 1 72 ? 8.886 -11.025 6.834 1.00 62.94 72 ARG A N 1
ATOM 566 C CA . ARG A 1 72 ? 7.745 -10.420 6.140 1.00 62.94 72 ARG A CA 1
ATOM 567 C C . ARG A 1 72 ? 7.071 -9.369 6.990 1.00 62.94 72 ARG A C 1
ATOM 569 O O . ARG A 1 72 ? 6.900 -9.484 8.203 1.00 62.94 72 ARG A O 1
ATOM 576 N N . MET A 1 73 ? 6.578 -8.359 6.299 1.00 73.75 73 MET A N 1
ATOM 577 C CA . MET A 1 73 ? 5.618 -7.443 6.871 1.00 73.75 73 MET A CA 1
ATOM 578 C C . MET A 1 73 ? 4.223 -8.079 6.921 1.00 73.75 73 MET A C 1
ATOM 580 O O . MET A 1 73 ? 3.751 -8.630 5.933 1.00 73.75 73 MET A O 1
ATOM 584 N N . SER A 1 74 ? 3.534 -7.983 8.062 1.00 81.75 74 SER A N 1
ATOM 585 C CA . SER A 1 74 ? 2.119 -8.365 8.155 1.00 81.75 74 SER A CA 1
ATOM 586 C C . SER A 1 74 ? 1.231 -7.349 7.437 1.00 81.75 74 SER A C 1
ATOM 588 O O . SER A 1 74 ? 1.578 -6.171 7.364 1.00 81.75 74 SER A O 1
ATOM 590 N N . GLU A 1 75 ? 0.047 -7.761 6.972 1.00 83.50 75 GLU A N 1
ATOM 591 C CA . GLU A 1 75 ? -0.913 -6.840 6.340 1.00 83.50 75 GLU A CA 1
ATOM 592 C C . GLU A 1 75 ? -1.246 -5.654 7.258 1.00 83.50 75 GLU A C 1
ATOM 594 O O . GLU A 1 75 ? -1.298 -4.513 6.812 1.00 83.50 75 GLU A O 1
ATOM 599 N N . MET A 1 76 ? -1.412 -5.900 8.560 1.00 84.56 76 MET A N 1
ATOM 600 C CA . MET A 1 76 ? -1.660 -4.843 9.544 1.00 84.56 76 MET A CA 1
ATOM 601 C C . MET A 1 76 ? -0.514 -3.823 9.595 1.00 84.56 76 MET A C 1
ATOM 603 O O . MET A 1 76 ? -0.760 -2.620 9.674 1.00 84.56 76 MET A O 1
ATOM 607 N N . LYS A 1 77 ? 0.739 -4.288 9.534 1.00 85.31 77 LYS A N 1
ATOM 608 C CA . LYS A 1 77 ? 1.907 -3.405 9.503 1.00 85.31 77 LYS A CA 1
ATOM 609 C C . LYS A 1 77 ? 2.016 -2.680 8.156 1.00 85.31 77 LYS A C 1
ATOM 611 O O . LYS A 1 77 ? 2.226 -1.476 8.164 1.00 85.31 77 LYS A O 1
ATOM 616 N N . LEU A 1 78 ? 1.751 -3.352 7.032 1.00 87.50 78 LEU A N 1
ATOM 617 C CA . LEU A 1 78 ? 1.685 -2.724 5.706 1.00 87.50 78 LEU A CA 1
ATOM 618 C C . LEU A 1 78 ? 0.631 -1.607 5.664 1.00 87.50 78 LEU A C 1
ATOM 620 O O . LEU A 1 78 ? 0.920 -0.508 5.204 1.00 87.50 78 LEU A O 1
ATOM 624 N N . ARG A 1 79 ? -0.572 -1.848 6.199 1.00 89.88 79 ARG A N 1
ATOM 625 C CA . ARG A 1 79 ? -1.640 -0.837 6.298 1.00 89.88 79 ARG A CA 1
ATOM 626 C C . ARG A 1 79 ? -1.198 0.392 7.084 1.00 89.88 79 ARG A C 1
ATOM 628 O O . ARG A 1 79 ? -1.521 1.507 6.682 1.00 89.88 79 ARG A O 1
ATOM 635 N N . LYS A 1 80 ? -0.450 0.189 8.171 1.00 90.62 80 LYS A N 1
ATOM 636 C CA . LYS A 1 80 ? 0.099 1.278 8.982 1.00 90.62 80 LYS A CA 1
ATOM 637 C C . LYS A 1 80 ? 1.163 2.079 8.227 1.00 90.62 80 LYS A C 1
ATOM 639 O O . LYS A 1 80 ? 1.097 3.301 8.215 1.00 90.62 80 LYS A O 1
ATOM 644 N N . GLU A 1 81 ? 2.101 1.413 7.559 1.00 90.19 81 GLU A N 1
ATOM 645 C CA . GLU A 1 81 ? 3.129 2.103 6.767 1.00 90.19 81 GLU A CA 1
ATOM 646 C C . GLU A 1 81 ? 2.518 2.888 5.594 1.00 90.19 81 GLU A C 1
ATOM 648 O O . GLU A 1 81 ? 2.942 4.007 5.305 1.00 90.19 81 GLU A O 1
ATOM 653 N N . VAL A 1 82 ? 1.474 2.342 4.956 1.00 90.06 82 VAL A N 1
ATOM 654 C CA . VAL A 1 82 ? 0.709 3.043 3.913 1.00 90.06 82 VAL A CA 1
ATOM 655 C C . VAL A 1 82 ? 0.012 4.280 4.478 1.00 90.06 82 VAL A C 1
ATOM 657 O O . VAL A 1 82 ? 0.080 5.344 3.869 1.00 90.06 82 VAL A O 1
ATOM 660 N N . GLU A 1 83 ? -0.623 4.180 5.646 1.00 92.88 83 GLU A N 1
ATOM 661 C CA . GLU A 1 83 ? -1.227 5.333 6.324 1.00 92.88 83 GLU A CA 1
ATOM 662 C C . GLU A 1 83 ? -0.193 6.435 6.607 1.00 92.88 83 GLU A C 1
ATOM 664 O O . GLU A 1 83 ? -0.431 7.608 6.311 1.00 92.88 83 GLU A O 1
ATOM 669 N N . ASP A 1 84 ? 0.971 6.065 7.142 1.00 91.12 84 ASP A N 1
ATOM 670 C CA . ASP A 1 84 ? 2.035 7.015 7.467 1.00 91.12 84 ASP A CA 1
ATOM 671 C C . ASP A 1 84 ? 2.634 7.655 6.202 1.00 91.12 84 ASP A C 1
ATOM 673 O O . ASP A 1 84 ? 2.924 8.854 6.194 1.00 91.12 84 ASP A O 1
ATOM 677 N N . ALA A 1 85 ? 2.772 6.900 5.108 1.00 89.00 85 ALA A N 1
ATOM 678 C CA . ALA A 1 85 ? 3.196 7.428 3.811 1.00 89.00 85 ALA A CA 1
ATOM 679 C C . ALA A 1 85 ? 2.171 8.408 3.216 1.00 89.00 85 ALA A C 1
ATOM 681 O O . ALA A 1 85 ? 2.547 9.481 2.743 1.00 89.00 85 ALA A O 1
ATOM 682 N N . LEU A 1 86 ? 0.876 8.092 3.299 1.00 89.94 86 LEU A N 1
ATOM 683 C CA . LEU A 1 86 ? -0.202 8.964 2.827 1.00 89.94 86 LEU A CA 1
ATOM 684 C C . LEU A 1 86 ? -0.278 10.284 3.611 1.00 89.94 86 LEU A C 1
ATOM 686 O O . LEU A 1 86 ? -0.517 11.332 3.008 1.00 89.94 86 LEU A O 1
ATOM 690 N N . LYS A 1 87 ? -0.031 10.259 4.929 1.00 91.94 87 LYS A N 1
ATOM 691 C CA . LYS A 1 87 ? 0.087 11.477 5.752 1.00 91.94 87 LYS A CA 1
ATOM 692 C C . LYS A 1 87 ? 1.277 12.335 5.324 1.00 91.94 87 LYS A C 1
ATOM 694 O O . LYS A 1 87 ? 1.130 13.546 5.199 1.00 91.94 87 LYS A O 1
ATOM 699 N N . ARG A 1 88 ? 2.444 11.724 5.064 1.00 88.12 88 ARG A N 1
ATOM 700 C CA . ARG A 1 88 ? 3.640 12.448 4.582 1.00 88.12 88 ARG A CA 1
ATOM 701 C C . ARG A 1 88 ? 3.407 13.134 3.236 1.00 88.12 88 ARG A C 1
ATOM 703 O O . ARG A 1 88 ? 3.928 14.220 3.028 1.00 88.12 88 ARG A O 1
ATOM 710 N N . ALA A 1 89 ? 2.604 12.528 2.365 1.00 86.75 89 ALA A N 1
ATOM 711 C CA . ALA A 1 89 ? 2.214 13.101 1.080 1.00 86.75 89 ALA A CA 1
ATOM 712 C C . ALA A 1 89 ? 1.039 14.100 1.163 1.00 86.75 89 ALA A C 1
ATOM 714 O O . ALA A 1 89 ? 0.545 14.539 0.127 1.00 86.75 89 ALA A O 1
ATOM 715 N N . ASN A 1 90 ? 0.546 14.444 2.362 1.00 87.19 90 ASN A N 1
ATOM 716 C CA . ASN A 1 90 ? -0.618 15.320 2.564 1.00 87.19 90 ASN A CA 1
ATOM 717 C C . ASN A 1 90 ? -1.898 14.838 1.836 1.00 87.19 90 ASN A C 1
ATOM 719 O O . ASN A 1 90 ? -2.728 15.639 1.395 1.00 87.19 90 ASN A O 1
ATOM 723 N N . VAL A 1 91 ? -2.065 13.518 1.681 1.00 82.56 91 VAL A N 1
ATOM 724 C CA . VAL A 1 91 ? -3.221 12.903 0.995 1.00 82.56 91 VAL A CA 1
ATOM 725 C C . VAL A 1 91 ? -4.347 12.530 1.964 1.00 82.56 91 VAL A C 1
ATOM 727 O O . VAL A 1 91 ? -5.511 12.471 1.539 1.00 82.56 91 VAL A O 1
ATOM 730 N N . LEU A 1 92 ? -3.985 12.282 3.226 1.00 80.50 92 LEU A N 1
ATOM 731 C CA . LEU A 1 92 ? -4.823 11.857 4.352 1.00 80.50 92 LEU A CA 1
ATOM 732 C C . LEU A 1 92 ? -5.039 13.030 5.315 1.00 80.50 92 LEU A C 1
ATOM 734 O O . LEU A 1 92 ? -6.215 13.267 5.671 1.00 80.50 92 LEU A O 1
#

Fold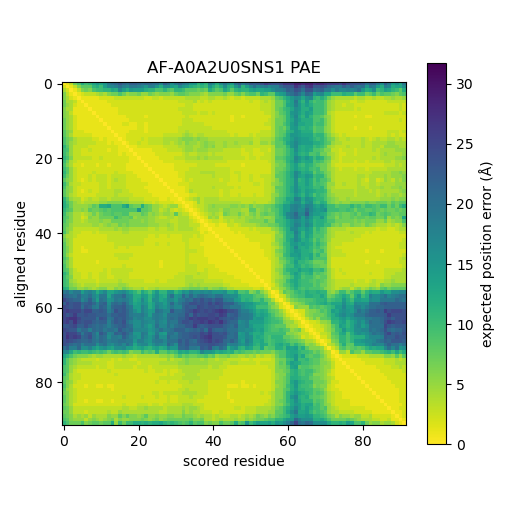seek 3Di:
DDQQPLLVLLVCVLVVVDDLVRNLVVLVVCVVVVSADPDPLRNVLSVQLNVLSVLQDPPDDPVCVVVSVVRHDDSVRSSVSSVVSCVSSVND

Radius of gyration: 13.21 Å; Cα contacts (8 Å, |Δi|>4): 93; chains: 1; bounding box: 23×44×26 Å

Sequence (92 aa):
MAKSLMLQYALDFHKGHVPVTQFADLFFDLFYDNKQSSNEEEAAAEATIFLCVDAYSPDVPKDQMEIAELCRMSEMKLRKEVEDALKRANVL

InterPro domains:
  IPR015287 Colicin D immunity protein domain [PF09204] (9-88)
  IPR036471 Colicin D superfamily [G3DSA:1.20.120.650] (1-90)

Solvent-accessible surface area (backbone atoms only — not comparable to full-atom values): 5267 Å² total; per-residue (Å²): 130,86,76,45,67,61,58,51,52,49,50,37,35,61,72,63,79,38,57,71,68,64,45,40,57,52,50,51,53,43,56,76,67,62,56,63,45,93,47,69,51,44,30,53,23,51,53,51,43,51,56,44,41,59,43,41,56,82,85,66,56,79,93,46,43,79,65,42,58,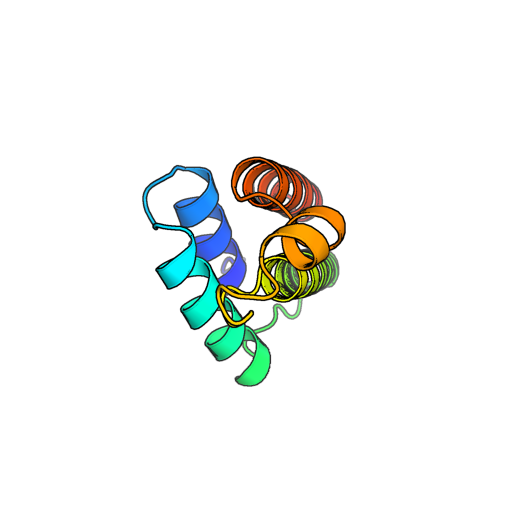76,70,40,50,49,69,72,54,43,43,48,54,41,49,54,28,35,48,68,41,73,75,108

Organism: NCBI:txid1122935

Nearest PDB structures (foldseek):
  4q85-assembly4_G  TM=4.859E-01  e=6.336E+00  Escherichia coli K-12
  4q85-assembly3_F  TM=4.918E-01  e=8.255E+00  Escherichia coli K-12
  4q85-assembly4_H  TM=5.146E-01  e=7.830E+00  Escherichia coli K-12

Secondary structure (DSSP, 8-state):
-PPPHHHHHHHHHHTTSS-HHHHHHHHHHHHHTT---SSHHHHHHHHHHHHHHHHH---S-GGGHHHHHHHSPPHHHHHHHHHHHHHHTT--

Mean predicted aligned error: 6.83 Å